Protein AF-A0A7M2TBT5-F1 (afdb_monomer_lite)

Sequence (79 aa):
MSTANDGTTTADLTVDGTDPAAPLDLPAWCPMTGHAYLGPVARHAPDQVRAVHALGLAAPSTPTRTDAPWLRAASDAGP

Structure (mmCIF, N/CA/C/O backbone):
data_AF-A0A7M2TBT5-F1
#
_entry.id   AF-A0A7M2TBT5-F1
#
loop_
_atom_site.group_PDB
_atom_site.id
_atom_site.type_symbol
_atom_site.label_atom_id
_atom_site.label_alt_id
_atom_site.label_comp_id
_atom_site.label_asym_id
_atom_site.label_entity_id
_atom_site.label_seq_id
_atom_site.pdbx_PDB_ins_code
_atom_site.Cartn_x
_atom_site.Cartn_y
_atom_site.Cartn_z
_atom_site.occupancy
_atom_site.B_iso_or_equiv
_atom_site.auth_seq_id
_atom_site.auth_comp_id
_atom_site.auth_asym_id
_atom_site.auth_atom_id
_atom_site.pdbx_PDB_model_num
ATOM 1 N N . MET A 1 1 ? -11.420 29.321 -12.172 1.00 38.59 1 MET A N 1
ATOM 2 C CA . MET A 1 1 ? -11.009 27.903 -12.109 1.00 38.59 1 MET A CA 1
ATOM 3 C C . MET A 1 1 ? -10.324 27.706 -10.768 1.00 38.59 1 MET A C 1
ATOM 5 O O . MET A 1 1 ? -9.172 28.089 -10.633 1.00 38.59 1 MET A O 1
ATOM 9 N N . SER A 1 2 ? -11.072 27.276 -9.748 1.00 35.19 2 SER A N 1
ATOM 10 C CA . SER A 1 2 ? -10.547 27.108 -8.387 1.00 35.19 2 SER A CA 1
ATOM 11 C C . SER A 1 2 ? -9.743 25.819 -8.290 1.00 35.19 2 SER A C 1
ATOM 13 O O . SER A 1 2 ? -10.315 24.740 -8.389 1.00 35.19 2 SER A O 1
ATOM 15 N N . THR A 1 3 ? -8.444 25.927 -8.038 1.00 41.03 3 THR A N 1
ATOM 16 C CA . THR A 1 3 ? -7.675 24.869 -7.378 1.00 41.03 3 THR A CA 1
ATOM 17 C C . THR A 1 3 ? -7.909 25.026 -5.880 1.00 41.03 3 THR A C 1
ATOM 19 O O . THR A 1 3 ? -7.145 25.691 -5.180 1.00 41.03 3 THR A O 1
ATOM 22 N N . ALA A 1 4 ? -9.034 24.505 -5.393 1.00 43.50 4 ALA A N 1
ATOM 23 C CA . ALA A 1 4 ? -9.164 24.266 -3.967 1.00 43.50 4 ALA A CA 1
ATOM 24 C C . ALA A 1 4 ? -8.196 23.125 -3.638 1.00 43.50 4 ALA A C 1
ATOM 26 O O . ALA A 1 4 ? -8.437 21.989 -4.033 1.00 43.50 4 ALA A O 1
ATOM 27 N N . ASN A 1 5 ? -7.081 23.435 -2.975 1.00 49.47 5 ASN A N 1
ATOM 28 C CA . ASN A 1 5 ? -6.342 22.412 -2.250 1.00 49.47 5 ASN A CA 1
ATOM 29 C C . ASN A 1 5 ? -7.264 21.994 -1.102 1.00 49.47 5 ASN A C 1
ATOM 31 O O . ASN A 1 5 ? -7.495 22.774 -0.180 1.00 49.47 5 ASN A O 1
ATOM 35 N N . ASP A 1 6 ? -7.833 20.801 -1.191 1.00 57.06 6 ASP A N 1
ATOM 36 C CA . ASP A 1 6 ? -8.791 20.210 -0.247 1.00 57.06 6 ASP A CA 1
ATOM 37 C C . ASP A 1 6 ? -8.177 19.851 1.123 1.00 57.06 6 ASP A C 1
ATOM 39 O O . ASP A 1 6 ? -8.769 19.113 1.904 1.00 57.06 6 ASP A O 1
ATOM 43 N N . GLY A 1 7 ? -6.992 20.379 1.439 1.00 54.44 7 GLY A N 1
ATOM 44 C CA . GLY A 1 7 ? -6.280 20.112 2.686 1.00 54.44 7 GLY A CA 1
ATOM 45 C C . GLY A 1 7 ? -5.689 18.703 2.786 1.00 54.44 7 GLY A C 1
ATOM 46 O O . GLY A 1 7 ? -5.010 18.423 3.773 1.00 54.44 7 GLY A O 1
ATOM 47 N N . THR A 1 8 ? -5.878 17.837 1.784 1.00 61.53 8 THR A N 1
ATOM 48 C CA . THR A 1 8 ? -5.324 16.479 1.780 1.00 61.53 8 THR A CA 1
ATOM 49 C C . THR A 1 8 ? -3.923 16.520 1.186 1.00 61.53 8 THR A C 1
ATOM 51 O O . THR A 1 8 ? -3.729 16.384 -0.022 1.00 61.53 8 THR A O 1
ATOM 54 N N . THR A 1 9 ? -2.907 16.723 2.025 1.00 61.06 9 THR A N 1
ATOM 55 C CA . THR A 1 9 ? -1.522 16.553 1.570 1.00 61.06 9 THR A CA 1
ATOM 56 C C . THR A 1 9 ? -1.337 15.104 1.135 1.00 61.06 9 THR A C 1
ATOM 58 O O . THR A 1 9 ? -1.412 14.188 1.956 1.00 61.06 9 THR A O 1
ATOM 61 N N . THR A 1 10 ? -1.106 14.912 -0.161 1.00 74.25 10 THR A N 1
ATOM 62 C CA . THR A 1 10 ? -0.759 13.625 -0.757 1.00 74.25 10 THR A CA 1
ATOM 63 C C . THR A 1 10 ? 0.725 13.615 -1.111 1.00 74.25 10 THR A C 1
ATOM 65 O O . THR A 1 10 ? 1.237 14.578 -1.680 1.00 74.25 10 THR A O 1
ATOM 68 N N . ALA A 1 11 ? 1.437 12.561 -0.717 1.00 85.81 11 ALA A N 1
ATOM 69 C CA . ALA A 1 11 ? 2.860 12.393 -1.001 1.00 85.81 11 ALA A CA 1
ATOM 70 C C . ALA A 1 11 ? 3.100 11.038 -1.661 1.00 85.81 11 ALA A C 1
ATOM 72 O O . ALA A 1 11 ? 2.625 10.021 -1.159 1.00 85.81 11 ALA A O 1
ATOM 73 N N . ASP A 1 12 ? 3.870 11.018 -2.744 1.00 92.31 12 ASP A N 1
ATOM 74 C CA . ASP A 1 12 ? 4.219 9.772 -3.416 1.00 92.31 12 ASP A CA 1
ATOM 75 C C . ASP A 1 12 ? 5.460 9.146 -2.769 1.00 92.31 12 ASP A C 1
ATOM 77 O O . ASP A 1 12 ? 6.506 9.784 -2.627 1.00 92.31 12 ASP A O 1
ATOM 81 N N . LEU A 1 13 ? 5.336 7.878 -2.382 1.00 92.69 13 LEU A N 1
ATOM 82 C CA . LEU A 1 13 ? 6.397 7.055 -1.812 1.00 92.69 13 LEU A CA 1
ATOM 83 C C . LEU A 1 13 ? 6.659 5.857 -2.727 1.00 92.69 13 LEU A C 1
ATOM 85 O O . LEU A 1 13 ? 5.727 5.197 -3.186 1.00 92.69 13 LEU A O 1
ATOM 89 N N . THR A 1 14 ? 7.933 5.530 -2.938 1.00 93.00 14 THR A N 1
ATOM 90 C CA . THR A 1 14 ? 8.344 4.267 -3.556 1.00 93.00 14 THR A CA 1
ATOM 91 C C . THR A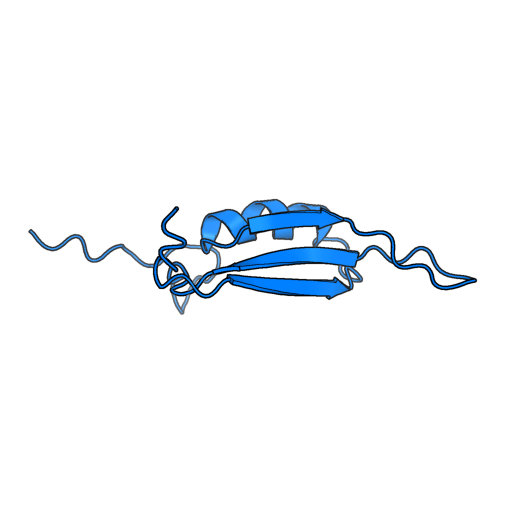 1 14 ? 8.924 3.320 -2.513 1.00 93.00 14 THR A C 1
ATOM 93 O O . THR A 1 14 ? 9.700 3.720 -1.646 1.00 93.00 14 THR A O 1
ATOM 96 N N . VAL A 1 15 ? 8.541 2.048 -2.601 1.00 91.81 15 VAL A N 1
ATOM 97 C CA . VAL A 1 15 ? 9.019 0.971 -1.729 1.00 91.81 15 VAL A CA 1
ATOM 98 C C . VAL A 1 15 ? 9.729 -0.072 -2.579 1.00 91.81 15 VAL A C 1
ATOM 100 O O . VAL A 1 15 ? 9.156 -0.593 -3.539 1.00 91.81 15 VAL A O 1
ATOM 103 N N . ASP A 1 16 ? 10.968 -0.394 -2.213 1.00 91.56 16 ASP A N 1
ATOM 104 C CA . ASP A 1 16 ? 11.698 -1.519 -2.792 1.00 91.56 16 ASP A CA 1
ATOM 105 C C . ASP A 1 16 ? 11.089 -2.838 -2.281 1.00 91.56 16 ASP A C 1
ATOM 107 O O . ASP A 1 16 ? 11.177 -3.177 -1.101 1.00 91.56 16 ASP A O 1
ATOM 111 N N . GLY A 1 17 ? 10.458 -3.596 -3.177 1.00 87.12 17 GLY A N 1
ATOM 112 C CA . GLY A 1 17 ? 9.765 -4.854 -2.895 1.00 87.12 17 GLY A CA 1
ATOM 113 C C . GLY A 1 17 ? 10.713 -6.049 -2.824 1.00 87.12 17 GLY A C 1
ATOM 114 O O . GLY A 1 17 ? 10.591 -6.984 -3.611 1.00 87.12 17 GLY A O 1
ATOM 115 N N . THR A 1 18 ? 11.695 -6.024 -1.918 1.00 88.19 18 THR A N 1
ATOM 116 C CA . THR A 1 18 ? 12.563 -7.196 -1.677 1.00 88.19 18 THR A CA 1
ATOM 117 C C . THR A 1 18 ? 11.862 -8.300 -0.889 1.00 88.19 18 THR A C 1
ATOM 119 O O . THR A 1 18 ? 12.320 -9.440 -0.896 1.00 88.19 18 THR A O 1
ATOM 122 N N . ASP A 1 19 ? 10.776 -7.956 -0.198 1.00 89.56 19 ASP A N 1
ATOM 123 C CA . ASP A 1 19 ? 9.901 -8.908 0.474 1.00 89.56 19 ASP A CA 1
ATOM 124 C C . ASP A 1 19 ? 8.980 -9.598 -0.553 1.00 89.56 19 ASP A C 1
ATOM 126 O O . ASP A 1 19 ? 8.234 -8.905 -1.256 1.00 89.56 19 ASP A O 1
ATOM 130 N N . PRO A 1 20 ? 8.988 -10.942 -0.652 1.00 90.38 20 PRO A N 1
ATOM 131 C CA . PRO A 1 20 ? 8.106 -11.673 -1.559 1.00 90.38 20 PRO A CA 1
ATOM 132 C C . PRO A 1 20 ? 6.607 -11.472 -1.288 1.00 90.38 20 PRO A C 1
ATOM 134 O O . PRO A 1 20 ? 5.811 -11.737 -2.188 1.00 90.38 20 PRO A O 1
ATOM 137 N N . ALA A 1 21 ? 6.204 -11.017 -0.097 1.00 92.88 21 ALA A N 1
ATOM 138 C CA . ALA A 1 21 ? 4.801 -10.752 0.226 1.00 92.88 21 ALA A CA 1
ATOM 139 C C . ALA A 1 21 ? 4.300 -9.391 -0.297 1.00 92.88 21 ALA A C 1
ATOM 141 O O . ALA A 1 21 ? 3.099 -9.215 -0.514 1.00 92.88 21 ALA A O 1
ATOM 142 N N . ALA A 1 22 ? 5.202 -8.444 -0.591 1.00 93.00 22 ALA A N 1
ATOM 143 C CA . ALA A 1 22 ? 4.849 -7.077 -0.988 1.00 93.00 22 ALA A CA 1
ATOM 144 C C . ALA A 1 22 ? 3.863 -6.974 -2.176 1.00 93.00 22 ALA A C 1
ATOM 146 O O . ALA A 1 22 ? 2.958 -6.135 -2.111 1.00 93.00 22 ALA A O 1
ATOM 147 N N . PRO A 1 23 ? 3.950 -7.813 -3.234 1.00 92.81 23 PRO A N 1
ATOM 148 C CA . PRO A 1 23 ? 2.991 -7.774 -4.337 1.00 92.81 23 PRO A CA 1
ATOM 149 C C . PRO A 1 23 ? 1.549 -8.110 -3.936 1.00 92.81 23 PRO A C 1
ATOM 151 O O . PRO A 1 23 ? 0.630 -7.731 -4.658 1.00 92.81 23 PRO A O 1
ATOM 154 N N . LEU A 1 24 ? 1.347 -8.817 -2.819 1.00 94.69 24 LEU A N 1
ATOM 155 C CA . LEU A 1 24 ? 0.029 -9.152 -2.276 1.00 94.69 24 LEU A CA 1
ATOM 156 C C . LEU A 1 24 ? -0.393 -8.167 -1.179 1.00 94.69 24 LEU A C 1
ATOM 158 O O . LEU A 1 24 ? -1.533 -7.698 -1.174 1.00 94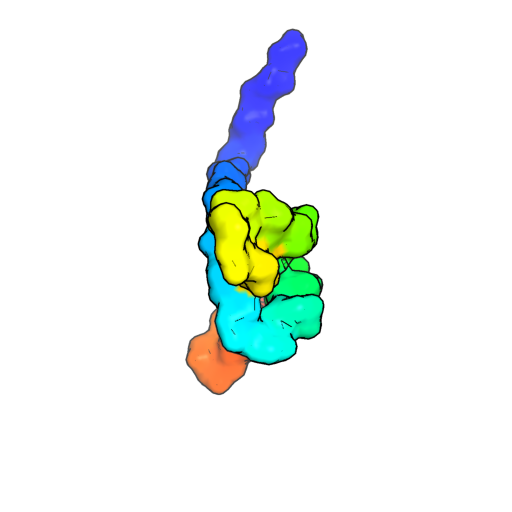.69 24 LEU A O 1
ATOM 162 N N . ASP A 1 25 ? 0.532 -7.827 -0.285 1.00 94.00 25 ASP A N 1
ATOM 163 C CA . ASP A 1 25 ? 0.230 -7.058 0.918 1.00 94.00 25 ASP A CA 1
ATOM 164 C C . ASP A 1 25 ? -0.008 -5.578 0.620 1.00 94.00 25 ASP A C 1
ATOM 166 O O . ASP A 1 25 ? -0.950 -4.997 1.152 1.00 94.00 25 ASP A O 1
ATOM 170 N N . LEU A 1 26 ? 0.785 -4.950 -0.258 1.00 94.75 26 LEU A N 1
ATOM 171 C CA . LEU A 1 26 ? 0.644 -3.516 -0.551 1.00 94.75 26 LEU A CA 1
ATOM 172 C C . LEU A 1 26 ? -0.711 -3.161 -1.194 1.00 94.75 26 LEU A C 1
ATOM 174 O O . LEU A 1 26 ? -1.334 -2.198 -0.731 1.00 94.75 26 LEU A O 1
ATOM 178 N N . PRO A 1 27 ? -1.225 -3.921 -2.187 1.00 96.00 27 PRO A N 1
ATOM 179 C CA . PRO A 1 27 ? -2.573 -3.702 -2.713 1.00 96.00 27 PRO A CA 1
ATOM 180 C C . PRO A 1 27 ? -3.686 -3.839 -1.668 1.00 96.00 27 PRO A C 1
ATOM 182 O O . PRO A 1 27 ? -4.709 -3.170 -1.791 1.00 96.00 27 PRO A O 1
ATOM 185 N N . ALA A 1 28 ? -3.509 -4.691 -0.653 1.00 94.38 28 ALA A N 1
ATOM 186 C CA . ALA A 1 28 ? -4.490 -4.878 0.414 1.00 94.38 28 ALA A CA 1
ATOM 187 C C . ALA A 1 28 ? -4.368 -3.804 1.509 1.00 94.38 28 ALA A C 1
ATOM 189 O O . ALA A 1 28 ? -5.369 -3.261 1.982 1.00 94.38 28 ALA A O 1
ATOM 190 N N . TRP A 1 29 ? -3.137 -3.468 1.896 1.00 93.31 29 TRP A N 1
ATOM 191 C CA . TRP A 1 29 ? -2.833 -2.566 3.000 1.00 93.31 29 TRP A CA 1
ATOM 192 C C . TRP A 1 29 ? -3.162 -1.109 2.678 1.00 93.31 29 TRP A C 1
ATOM 194 O O . TRP A 1 29 ? -3.771 -0.438 3.507 1.00 93.31 29 TRP A O 1
ATOM 204 N N . CYS A 1 30 ? -2.830 -0.620 1.477 1.00 95.19 30 CYS A N 1
ATOM 205 C CA . CYS A 1 30 ? -3.059 0.783 1.116 1.00 95.19 30 CYS A CA 1
ATOM 206 C C . CYS A 1 30 ? -4.531 1.214 1.295 1.00 95.19 30 CYS A C 1
ATOM 208 O O . CYS A 1 30 ? -4.789 2.122 2.087 1.00 95.19 30 CYS A O 1
ATOM 210 N N . PRO A 1 31 ? -5.532 0.555 0.673 1.00 93.31 31 PRO A N 1
ATOM 211 C CA . PRO A 1 31 ? -6.932 0.929 0.882 1.00 93.31 31 PRO A CA 1
ATOM 212 C C . PRO A 1 31 ? -7.428 0.638 2.309 1.00 93.31 31 PRO A C 1
ATOM 214 O O . PRO A 1 31 ? -8.406 1.235 2.766 1.00 93.31 31 PRO A O 1
ATOM 217 N N . MET A 1 32 ? -6.779 -0.265 3.051 1.00 93.62 32 MET A N 1
ATOM 218 C CA . MET A 1 32 ? -7.095 -0.489 4.462 1.00 93.62 32 MET A CA 1
ATOM 219 C C . MET A 1 32 ? -6.739 0.732 5.323 1.00 93.62 32 MET A C 1
ATOM 221 O O . MET A 1 32 ? -7.531 1.077 6.202 1.00 93.62 32 MET A O 1
ATOM 225 N N . THR A 1 33 ? -5.604 1.382 5.045 1.00 93.62 33 THR A N 1
ATOM 226 C CA . THR A 1 33 ? -5.062 2.534 5.788 1.00 93.62 33 THR A CA 1
ATOM 227 C C . THR A 1 33 ? -5.398 3.894 5.172 1.00 93.62 33 THR A C 1
ATOM 229 O O . THR A 1 33 ? -5.020 4.930 5.717 1.00 93.62 33 THR A O 1
ATOM 232 N N . GLY A 1 34 ? -6.160 3.925 4.076 1.00 92.81 34 GLY A N 1
ATOM 233 C CA . GLY A 1 34 ? -6.567 5.162 3.400 1.00 92.81 34 GLY A CA 1
ATOM 234 C C . GLY A 1 34 ? -5.514 5.728 2.443 1.00 92.81 34 GLY A C 1
ATOM 235 O O . GLY A 1 34 ? -5.601 6.886 2.051 1.00 92.81 34 GLY A O 1
ATOM 236 N N . HIS A 1 35 ? -4.521 4.927 2.064 1.00 94.44 35 HIS A N 1
ATOM 237 C CA . HIS A 1 35 ? -3.545 5.244 1.026 1.00 94.44 35 HIS A CA 1
ATOM 238 C C . HIS A 1 35 ? -3.959 4.665 -0.329 1.00 94.44 35 HIS A C 1
ATOM 240 O O . HIS A 1 35 ? -4.761 3.732 -0.424 1.00 94.44 35 HIS A O 1
ATOM 246 N N . ALA A 1 36 ? -3.371 5.191 -1.398 1.00 94.75 36 ALA A N 1
ATOM 247 C CA . ALA A 1 36 ? -3.546 4.667 -2.742 1.00 94.75 36 ALA A CA 1
ATOM 248 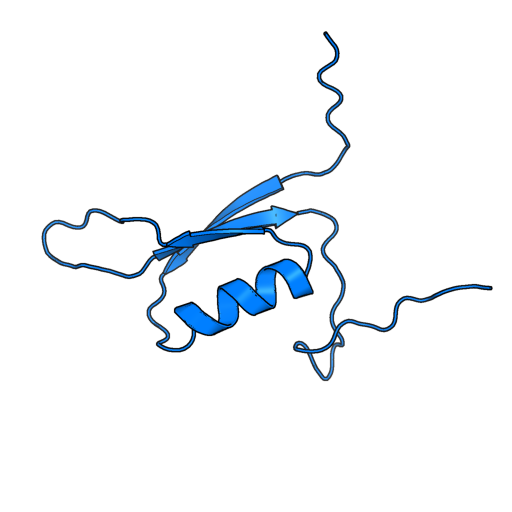C C . ALA A 1 36 ? -2.3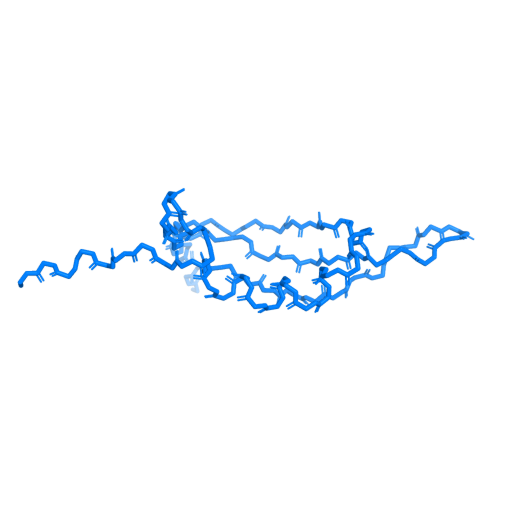70 3.758 -3.111 1.00 94.75 36 ALA A C 1
ATOM 250 O O . ALA A 1 36 ? -1.216 4.172 -3.052 1.00 94.75 36 ALA A O 1
ATOM 251 N N . TYR A 1 37 ? -2.653 2.530 -3.543 1.00 95.38 37 TYR A N 1
ATOM 252 C CA . TYR A 1 37 ? -1.653 1.714 -4.228 1.00 95.38 37 TYR A CA 1
ATOM 253 C C . TYR A 1 37 ? -1.628 2.112 -5.707 1.00 95.38 37 TYR A C 1
ATOM 255 O O . TYR A 1 37 ? -2.634 1.955 -6.399 1.00 95.38 37 TYR A O 1
ATOM 263 N N . LEU A 1 38 ? -0.499 2.640 -6.188 1.00 94.94 38 LEU A N 1
ATOM 264 C CA . LEU A 1 38 ? -0.361 3.157 -7.558 1.00 94.94 38 LEU A CA 1
ATOM 265 C C . LEU A 1 38 ? 0.188 2.108 -8.535 1.00 94.94 38 LEU A C 1
ATOM 267 O O . LEU A 1 38 ? 0.127 2.301 -9.748 1.00 94.94 38 LEU A O 1
ATOM 271 N N . GLY A 1 39 ? 0.686 0.983 -8.017 1.00 92.75 39 GLY A N 1
ATOM 272 C CA . GLY A 1 39 ? 1.172 -0.139 -8.816 1.00 92.75 39 GLY A CA 1
ATOM 273 C C . GLY A 1 39 ? 2.695 -0.304 -8.808 1.00 92.75 39 GLY A C 1
ATOM 274 O O . GLY A 1 39 ? 3.420 0.492 -8.205 1.00 92.75 39 GLY A O 1
ATOM 275 N N . PRO A 1 40 ? 3.199 -1.369 -9.454 1.00 92.25 40 PRO A N 1
ATOM 276 C CA . PRO A 1 40 ? 4.627 -1.564 -9.642 1.00 92.25 40 PRO A CA 1
ATOM 277 C C . PRO A 1 40 ? 5.195 -0.513 -10.606 1.00 92.25 40 PRO A C 1
ATOM 279 O O . PRO A 1 40 ? 4.588 -0.195 -11.628 1.00 92.25 40 PRO A O 1
ATOM 282 N N . VAL A 1 41 ? 6.389 -0.012 -10.308 1.00 89.56 41 VAL A N 1
ATOM 283 C CA . VAL A 1 41 ? 7.137 0.929 -11.144 1.00 89.56 41 VAL A CA 1
ATOM 284 C C . VAL A 1 41 ? 8.441 0.298 -11.610 1.00 89.56 41 VAL A C 1
ATOM 286 O O . VAL A 1 41 ? 9.153 -0.365 -10.854 1.00 89.56 41 VAL A O 1
ATOM 289 N N . ALA A 1 42 ? 8.771 0.504 -12.882 1.00 77.88 42 ALA A N 1
ATOM 290 C CA . ALA A 1 42 ? 10.034 0.044 -13.432 1.00 77.88 42 ALA A CA 1
ATOM 291 C C . ALA A 1 42 ? 11.165 0.955 -12.940 1.00 77.88 42 ALA A C 1
ATOM 293 O O . ALA A 1 42 ? 11.289 2.098 -13.380 1.00 77.88 42 ALA A O 1
ATOM 294 N N . ARG A 1 43 ? 12.025 0.449 -12.054 1.00 72.44 43 ARG A N 1
ATOM 295 C CA . ARG A 1 43 ? 13.286 1.119 -11.732 1.00 72.44 43 ARG A CA 1
ATOM 296 C C . ARG A 1 43 ? 14.365 0.611 -12.681 1.00 72.44 43 ARG A C 1
ATOM 298 O O . ARG A 1 43 ? 14.781 -0.539 -12.585 1.00 72.44 43 ARG A O 1
ATOM 305 N N . HIS A 1 44 ? 14.822 1.464 -13.597 1.00 61.66 44 HIS A N 1
ATOM 306 C CA . HIS A 1 44 ? 15.959 1.147 -14.459 1.00 61.66 44 HIS A CA 1
ATOM 307 C C . HIS A 1 44 ? 17.241 1.143 -13.614 1.00 61.66 44 HIS A C 1
ATOM 309 O O . HIS A 1 44 ? 17.781 2.194 -13.273 1.00 61.66 44 HIS A O 1
ATOM 315 N N . ALA A 1 45 ? 17.713 -0.044 -13.249 1.00 60.28 45 ALA A N 1
ATOM 316 C CA . ALA A 1 45 ? 19.110 -0.280 -12.916 1.00 60.28 45 ALA A CA 1
ATOM 317 C C . ALA A 1 45 ? 19.685 -1.152 -14.044 1.00 60.28 45 ALA A C 1
ATOM 319 O O . ALA A 1 45 ? 18.994 -2.095 -14.435 1.00 60.28 45 ALA A O 1
ATOM 320 N N . PRO A 1 46 ? 20.882 -0.854 -14.578 1.00 58.41 46 PRO A N 1
ATOM 321 C CA . PRO A 1 46 ? 21.411 -1.491 -15.792 1.00 58.41 46 PRO A CA 1
ATOM 322 C C . PRO A 1 46 ? 21.577 -3.029 -15.746 1.00 58.41 46 PRO A C 1
ATOM 324 O O . PRO A 1 46 ? 21.949 -3.633 -16.747 1.00 58.41 46 PRO A O 1
ATOM 327 N N . ASP A 1 47 ? 21.262 -3.682 -14.623 1.00 62.38 47 ASP A N 1
ATOM 328 C CA . ASP A 1 47 ? 21.668 -5.055 -14.333 1.00 62.38 47 ASP A CA 1
ATOM 329 C C . ASP A 1 47 ? 20.649 -5.814 -13.455 1.00 62.38 47 ASP A C 1
ATOM 331 O O . ASP A 1 47 ? 20.847 -6.992 -13.154 1.00 62.38 47 ASP A O 1
ATOM 335 N N . GLN A 1 48 ? 19.587 -5.157 -12.960 1.00 59.00 48 GLN A N 1
ATOM 336 C CA . GLN A 1 48 ? 18.696 -5.727 -11.938 1.00 59.00 48 GLN A CA 1
ATOM 337 C C . GLN A 1 48 ? 17.234 -5.304 -12.153 1.00 59.00 48 GLN A C 1
ATOM 339 O O . GLN A 1 48 ? 16.886 -4.136 -11.976 1.00 59.00 48 GLN A O 1
ATOM 344 N N . VAL A 1 49 ? 16.352 -6.268 -12.441 1.00 62.34 49 VAL A N 1
ATOM 345 C CA . VAL A 1 49 ? 14.896 -6.078 -12.338 1.00 62.34 49 VAL A CA 1
ATOM 346 C C . VAL A 1 49 ? 14.535 -6.144 -10.854 1.00 62.34 49 VAL A C 1
ATOM 348 O O . VAL A 1 49 ? 14.383 -7.227 -10.294 1.00 62.34 49 VAL A O 1
ATOM 351 N N . ARG A 1 50 ? 14.459 -4.991 -10.185 1.00 70.06 50 ARG A N 1
ATOM 352 C CA . ARG A 1 50 ? 13.941 -4.905 -8.812 1.00 70.06 50 ARG A CA 1
ATOM 353 C C . ARG A 1 50 ? 12.473 -4.519 -8.862 1.00 70.06 50 ARG A C 1
ATOM 355 O O . ARG A 1 50 ? 12.124 -3.536 -9.512 1.00 70.06 50 ARG A O 1
ATOM 362 N N . ALA A 1 51 ? 11.630 -5.299 -8.189 1.00 84.06 51 ALA A N 1
ATOM 363 C CA . ALA A 1 51 ? 10.243 -4.923 -7.968 1.00 84.06 51 ALA A CA 1
ATOM 364 C C . ALA A 1 51 ? 10.231 -3.682 -7.070 1.00 84.06 51 ALA A C 1
ATOM 366 O O . ALA A 1 51 ? 10.738 -3.715 -5.952 1.00 84.06 51 ALA A O 1
ATOM 367 N N . VAL A 1 52 ? 9.703 -2.579 -7.584 1.00 91.88 52 VAL A N 1
ATOM 368 C CA . VAL A 1 52 ? 9.494 -1.344 -6.828 1.00 91.88 52 VAL A CA 1
ATOM 369 C C . VAL A 1 52 ? 8.020 -1.012 -6.943 1.00 91.88 52 VAL A C 1
ATOM 371 O O . VAL A 1 52 ? 7.442 -1.154 -8.016 1.00 91.88 52 VAL A O 1
ATOM 374 N N . HIS A 1 53 ? 7.404 -0.594 -5.847 1.00 93.75 53 HIS A N 1
ATOM 375 C CA . HIS A 1 53 ? 5.980 -0.292 -5.779 1.00 93.75 53 HIS A CA 1
ATOM 376 C C . HIS A 1 53 ? 5.783 1.180 -5.432 1.00 93.75 53 HIS A C 1
ATOM 378 O O . HIS A 1 53 ? 6.465 1.691 -4.546 1.00 93.75 53 HIS A O 1
ATOM 384 N N . ALA A 1 54 ? 4.871 1.856 -6.126 1.00 94.69 54 ALA A N 1
ATOM 385 C CA . ALA A 1 54 ? 4.502 3.237 -5.844 1.00 94.69 54 ALA A CA 1
ATOM 386 C C . ALA A 1 54 ? 3.204 3.306 -5.030 1.00 94.69 54 ALA A C 1
ATOM 388 O O . ALA A 1 54 ? 2.252 2.554 -5.267 1.00 94.69 54 ALA A O 1
ATOM 389 N N . LEU A 1 55 ? 3.180 4.223 -4.068 1.00 95.25 55 LEU A N 1
ATOM 390 C CA . LEU A 1 55 ? 2.081 4.458 -3.145 1.00 95.25 55 LEU A CA 1
ATOM 391 C C . LEU A 1 55 ? 1.813 5.962 -3.072 1.00 95.25 55 LEU A C 1
ATOM 393 O O . LEU A 1 55 ? 2.752 6.739 -2.922 1.00 95.25 55 LEU A O 1
ATOM 397 N N . GLY A 1 56 ? 0.545 6.357 -3.112 1.00 94.06 56 GLY A N 1
ATOM 398 C CA . GLY A 1 56 ? 0.103 7.704 -2.766 1.00 94.06 56 GLY A CA 1
ATOM 399 C C . GLY A 1 56 ? -0.311 7.735 -1.299 1.00 94.06 56 GLY A C 1
ATOM 400 O O . GLY A 1 56 ? -1.331 7.152 -0.922 1.00 94.06 56 GLY A O 1
ATOM 401 N N . LEU A 1 57 ? 0.483 8.387 -0.456 1.00 91.38 57 LEU A N 1
ATOM 402 C CA . LEU A 1 57 ? 0.177 8.580 0.957 1.00 91.38 57 LEU A CA 1
ATOM 403 C C . LEU A 1 57 ? -0.820 9.720 1.110 1.00 91.38 57 LEU A C 1
ATOM 405 O O . LEU A 1 57 ? -0.681 10.735 0.443 1.00 91.38 57 LEU A O 1
ATOM 409 N N . ALA A 1 58 ? -1.782 9.574 2.015 1.00 87.56 58 ALA A N 1
ATOM 410 C CA . ALA A 1 58 ? -2.806 10.573 2.301 1.00 87.56 58 ALA A CA 1
ATOM 411 C C . ALA A 1 58 ? -2.766 10.952 3.784 1.00 87.56 58 ALA A C 1
ATOM 413 O O . ALA A 1 58 ? -2.528 10.092 4.639 1.00 87.56 58 ALA A O 1
ATOM 414 N N . ALA A 1 59 ? -3.013 12.230 4.074 1.00 82.69 59 ALA A N 1
ATOM 415 C CA . ALA A 1 59 ? -3.163 12.749 5.426 1.00 82.69 59 ALA A CA 1
ATOM 416 C C . ALA A 1 59 ? -4.572 13.356 5.620 1.00 82.69 59 ALA A C 1
ATOM 418 O O . ALA A 1 59 ? -4.949 14.224 4.831 1.00 82.69 59 ALA A O 1
ATOM 419 N N . PRO A 1 60 ? -5.324 12.957 6.668 1.00 84.25 60 PRO A N 1
ATOM 420 C CA . PRO A 1 60 ? -4.964 11.945 7.668 1.00 84.25 60 PRO A CA 1
ATOM 421 C C . PRO A 1 60 ? -5.055 10.508 7.120 1.00 84.25 60 PRO A C 1
ATOM 423 O O . PRO A 1 60 ? -5.855 10.223 6.232 1.00 84.25 60 PRO A O 1
AT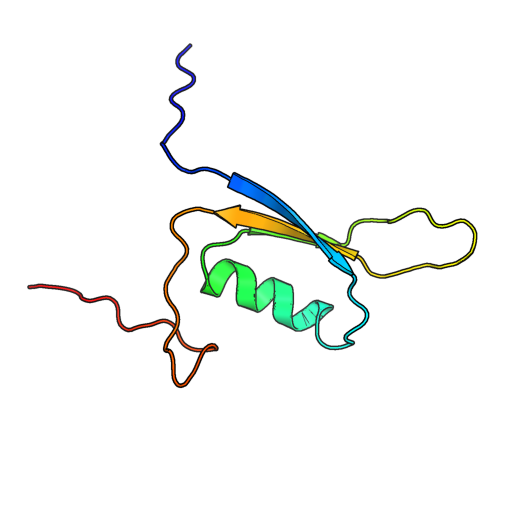OM 426 N N . SER A 1 61 ? -4.259 9.591 7.677 1.00 87.75 61 SER A N 1
ATOM 427 C CA . SER A 1 61 ? -4.407 8.153 7.421 1.00 87.75 61 SER A CA 1
ATOM 428 C C . SER A 1 61 ? -5.523 7.549 8.282 1.00 87.75 61 SER A C 1
ATOM 430 O O . SER A 1 61 ? -5.902 8.099 9.319 1.00 87.75 61 SER A O 1
ATOM 432 N N . THR A 1 62 ? -6.056 6.398 7.865 1.00 92.00 62 THR A N 1
ATOM 433 C CA . THR A 1 62 ? -7.019 5.626 8.663 1.00 92.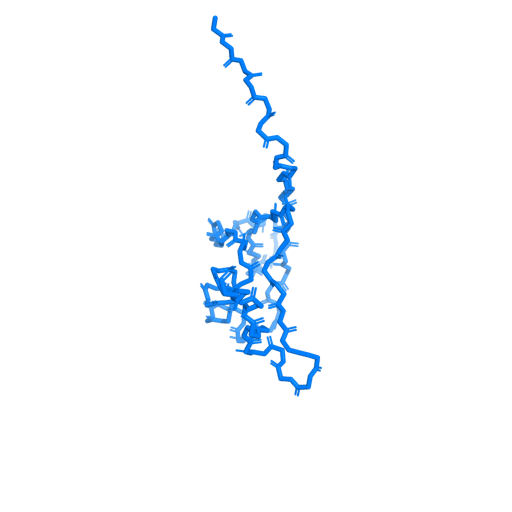00 62 THR A CA 1
ATOM 434 C C . THR A 1 62 ? -6.278 4.908 9.794 1.00 92.00 62 THR A C 1
ATOM 436 O O . THR A 1 62 ? -5.410 4.080 9.503 1.00 92.00 62 THR A O 1
ATOM 439 N N . PRO A 1 63 ? -6.609 5.168 11.073 1.00 92.44 63 PRO A N 1
ATOM 440 C CA . PRO A 1 63 ? -5.916 4.540 12.191 1.00 92.44 63 PRO A CA 1
ATOM 441 C C . PRO A 1 63 ? -6.107 3.019 12.217 1.00 92.44 63 PRO A C 1
ATOM 443 O O . PRO A 1 63 ? -7.200 2.499 11.976 1.00 92.44 63 PRO A O 1
ATOM 446 N N . THR A 1 64 ? -5.048 2.300 12.575 1.00 93.06 64 THR A N 1
ATOM 447 C CA . THR A 1 64 ? -5.064 0.853 12.828 1.00 93.06 64 THR A CA 1
ATOM 448 C C . THR A 1 64 ? -4.998 0.572 14.326 1.00 93.06 64 THR A C 1
ATOM 450 O O . THR A 1 64 ? -4.552 1.414 15.106 1.00 93.06 64 THR A O 1
ATOM 453 N N . ARG A 1 65 ? -5.433 -0.616 14.759 1.00 92.88 65 ARG A N 1
ATOM 454 C CA . ARG A 1 65 ? -5.284 -1.034 16.161 1.00 92.88 65 ARG A CA 1
ATOM 455 C C . ARG A 1 65 ? -3.807 -1.192 16.526 1.00 92.88 65 ARG A C 1
ATOM 457 O O . ARG A 1 65 ? -3.049 -1.795 15.773 1.00 92.88 65 ARG A O 1
ATOM 464 N N . THR A 1 66 ? -3.418 -0.725 17.713 1.00 91.81 66 THR A N 1
ATOM 465 C CA . THR A 1 66 ? -2.037 -0.832 18.219 1.00 91.81 66 THR A CA 1
ATOM 466 C C . THR A 1 66 ? -1.594 -2.282 18.442 1.00 91.81 66 THR A C 1
ATOM 468 O O . THR A 1 66 ? -0.427 -2.601 18.245 1.00 91.81 66 THR A O 1
ATOM 471 N N . ASP A 1 67 ? -2.516 -3.166 18.840 1.00 94.06 67 ASP A N 1
ATOM 472 C CA . ASP A 1 67 ? -2.258 -4.585 19.129 1.00 94.06 67 ASP A CA 1
ATOM 473 C C . ASP A 1 67 ? -2.477 -5.515 17.921 1.00 94.06 67 ASP A C 1
ATOM 475 O O . ASP A 1 67 ? -2.060 -6.671 17.942 1.00 94.06 67 ASP A O 1
ATOM 479 N N . ALA A 1 68 ? -3.128 -5.015 16.869 1.00 91.44 68 ALA A N 1
ATOM 480 C CA . ALA A 1 68 ? -3.455 -5.757 15.656 1.00 91.44 68 ALA A CA 1
ATOM 481 C C . ALA A 1 68 ? -3.433 -4.808 14.439 1.00 91.44 68 ALA A C 1
ATOM 483 O O . ALA A 1 68 ? -4.493 -4.404 13.962 1.00 91.44 68 ALA A O 1
ATOM 484 N N . PRO A 1 69 ? -2.250 -4.426 13.921 1.00 87.31 69 PRO A N 1
ATOM 485 C CA . PRO A 1 69 ? -2.107 -3.391 12.885 1.00 87.31 69 PRO A CA 1
ATOM 486 C C . PRO A 1 69 ? -2.723 -3.758 11.525 1.00 87.31 69 PRO A C 1
ATOM 488 O O . PRO A 1 69 ? -2.925 -2.892 10.678 1.00 87.31 69 PRO A O 1
ATOM 491 N N . TRP A 1 70 ? -3.064 -5.030 11.317 1.00 88.81 70 TRP A N 1
ATOM 492 C CA . TRP A 1 70 ? -3.851 -5.509 10.174 1.00 88.81 70 TRP A CA 1
ATOM 493 C C . TRP A 1 70 ? -5.367 -5.309 10.350 1.00 88.81 70 TRP A C 1
ATOM 495 O O . TRP A 1 70 ? -6.151 -5.699 9.489 1.00 88.81 70 TRP A O 1
ATOM 505 N N . LEU A 1 71 ? -5.803 -4.737 11.474 1.00 91.00 71 LEU A N 1
ATOM 506 C CA . LEU A 1 71 ? -7.180 -4.341 11.732 1.00 91.00 71 LEU A CA 1
ATOM 507 C C . LEU A 1 71 ? -7.258 -2.822 11.858 1.00 91.00 71 LEU A C 1
ATOM 509 O O . LEU A 1 71 ? -6.435 -2.180 12.517 1.00 91.00 71 LEU A O 1
ATOM 513 N N . ARG A 1 72 ? -8.312 -2.243 11.282 1.00 92.00 72 ARG A N 1
ATOM 514 C CA . ARG A 1 72 ? -8.646 -0.838 11.524 1.00 92.00 72 ARG A CA 1
ATOM 515 C C . ARG A 1 72 ? -8.971 -0.640 13.000 1.00 92.00 72 ARG A C 1
ATOM 517 O O . ARG A 1 72 ? -9.578 -1.510 13.633 1.00 92.00 72 ARG A O 1
ATOM 524 N N . ALA A 1 73 ? -8.573 0.507 13.539 1.00 92.44 73 ALA A N 1
ATOM 525 C CA . ALA A 1 73 ? -9.103 0.951 14.815 1.00 92.44 73 ALA A CA 1
ATOM 526 C C . ALA A 1 73 ? -10.627 1.049 14.692 1.00 92.44 73 ALA A C 1
ATOM 528 O O . ALA A 1 73 ? -11.150 1.356 13.616 1.00 92.44 73 ALA A O 1
ATOM 529 N N . ALA A 1 74 ? -11.340 0.759 15.780 1.00 84.44 74 ALA A N 1
ATOM 530 C CA . ALA A 1 74 ? -12.763 1.040 15.809 1.00 84.44 74 ALA A CA 1
ATOM 531 C C . ALA A 1 74 ? -12.945 2.524 15.471 1.00 84.44 74 ALA A C 1
ATOM 533 O O . ALA A 1 74 ? -12.294 3.380 16.072 1.00 84.44 74 ALA A O 1
ATOM 534 N N . SER A 1 75 ? -13.781 2.822 14.480 1.00 70.19 75 SER A N 1
ATOM 535 C CA . SER A 1 75 ? -14.263 4.185 14.323 1.00 70.19 75 SER A CA 1
ATOM 536 C C . SER A 1 75 ? -15.001 4.511 15.614 1.00 70.19 75 SER A C 1
ATOM 538 O O . SER A 1 75 ? -15.912 3.769 15.984 1.00 70.19 75 SER A O 1
ATOM 540 N N . ASP A 1 76 ? -14.591 5.566 16.312 1.00 58.22 76 ASP A N 1
ATOM 541 C CA . ASP A 1 76 ? -15.398 6.131 17.388 1.00 58.22 76 ASP A CA 1
ATOM 542 C C . ASP A 1 76 ? -16.632 6.750 16.726 1.00 58.22 76 ASP A C 1
ATOM 544 O O . ASP A 1 76 ? -16.678 7.933 16.393 1.00 58.22 76 ASP A O 1
ATOM 548 N N . ALA A 1 77 ? -17.594 5.897 16.377 1.00 52.38 77 ALA A N 1
ATOM 549 C CA . ALA A 1 77 ? -18.918 6.326 15.989 1.00 52.38 77 ALA A CA 1
ATOM 550 C C . ALA A 1 77 ? -19.565 6.804 17.291 1.00 52.38 77 ALA A C 1
ATOM 552 O O . ALA A 1 77 ? -20.191 6.029 18.015 1.00 52.38 77 ALA A O 1
ATOM 553 N N . GLY A 1 78 ? -19.323 8.073 17.624 1.00 43.09 78 GLY A N 1
ATOM 554 C CA . GLY A 1 78 ? -20.124 8.771 18.618 1.00 43.09 78 GLY A CA 1
ATOM 555 C C . GLY A 1 78 ? -21.614 8.667 18.254 1.00 43.09 78 GLY A C 1
ATOM 556 O O . GLY A 1 78 ? -21.933 8.451 17.079 1.00 43.09 78 GLY A O 1
ATOM 557 N N . PRO A 1 79 ? -22.521 8.761 19.242 1.00 48.44 79 PRO A N 1
ATOM 558 C CA . PRO A 1 79 ? -23.960 8.751 18.986 1.00 48.44 79 PRO A CA 1
ATOM 559 C C . PRO A 1 79 ? -24.401 9.871 18.035 1.00 48.44 79 PRO A C 1
ATOM 561 O O . PRO A 1 79 ? -23.769 10.954 18.046 1.00 48.44 79 PRO A O 1
#

Organism: Streptomyces chromofuscus (NCBI:txid42881)

Radius of gyration: 15.94 Å; chains: 1; bounding box: 46×40×35 Å

InterPro domains:
  IPR036868 TusA-like domain superfamily [SSF64307] (13-39)

Secondary structure (DSSP, 8-state):
------S--EEEEEEE--STTHHHHHHHHHHHHTPEEEEEEE---TT---EEEEEEEESSPPPB-SS-TTSBPPP----

Foldseek 3Di:
DDPPPVPKDKDKDKDFPPDPCCVPCVCVVQVQFVKDWPAWDADDDPPDRTTMTMIIDIPPTFDADPVCRSHTDPDPPDD

pLDDT: mean 81.2, std 17.23, range [35.19, 96.0]